Protein 3BZ6 (pdb70)

Solvent-accessible surface area: 9623 Å² total

CATH classification: 1.10.10.10 (+1 more: 1.10.10.10)

Nearest PDB structures (foldseek):
  3bz6-assembly1_A  TM=1.006E+00  e=5.481E-28  Pseudomonas syringae pv. tomato str. DC3000
  5u8j-assembly4_D  TM=8.402E-01  e=7.076E-12  Enterobacter cloacae
  3l7w-assembly1_A-2  TM=6.547E-01  e=3.894E-01  Streptococcus mutans UA159
  3x1o-assembly1_A  TM=4.398E-01  e=1.088E-01  Homo sapiens
  4txa-assembly1_A  TM=3.883E-01  e=2.951E-01  Mus musculus

B-factor: mean 58.11, std 10.36, range [38.63, 95.1]

Organism: Pseudomonas syringae pv. tomato (strain ATCC BAA-871 / DC3000) (NCBI:txid223283)

Foldseek 3Di:
DDDAQAQALLLLLQLLLLLVCCLLPVVCPLDFLVSSQCSSQDVPLAVPHHDDSVSNVVSQVVCVVVVQKDWDDDVGIGIHGDCCVNLVADSLLSLLSSSCSRHNWDFLVVSQVVSVSPHDVDSVVNVVRVVVCVVSVAKDWDDDDPVDPTIIMGRRHRVCVVPD

InterPro domains:
  IPR007432 Protein of unknown function DUF480 [MF_01584] (19-219)
  IPR007432 Protein of unknown function DUF480 [PF04337] (19-163)
  IPR007432 Protein of unknown function DUF480 [PTHR38768] (18-220)
  IPR036388 Winged helix-like DNA-binding domain superfamily [G3DSA:1.10.10.10] (1-102)
  IPR036388 Winged helix-like DNA-binding domain superfamily [G3DSA:1.10.10.10] (103-180)
  IPR036390 Winged helix DNA-binding domain superfamily [SSF46785] (16-96)
  IPR036390 Winged helix DNA-binding domain superfamily [SSF46785] (99-179)

Sequence (164 aa):
NAEALQLNSTEVRILGCLIEKQATNPETYPLTLNALVIACNQKTSRDPVNLTQGQVGQSLRALEGRGLTRLVGSRADRWEHKVDKGLELVPAQVILTGLLLLRGPQTVSELLTRSNRHDFEDSEQVVHQLERLIARGLATLVPRQSGQREDRYHLIGDPEDLQD

Radius of gyration: 15.53 Å; Cα contacts (8 Å, |Δi|>4): 238; chains: 1; bounding box: 37×34×47 Å

Secondary structure (DSSP, 8-state):
------B-HHHHHHHHHHHHHHHH-GGG-SEEHHHHHHHHT-SSS-S-----HHHHHHHHHHHHHTTSEEE---S--EEEE-HHHHHT--HHHHHHHHHHHHH-S--HHHHHHHH-----SSHHHHHHHHHHHHHHTS--PBPP-TT--S-B---SB-GGGG--

Structure (mmCIF, N/CA/C/O backbone):
data_3BZ6
#
_entry.id   3BZ6
#
_cell.length_a   72.025
_cell.length_b   72.025
_cell.length_c   73.119
_cell.angle_alpha   90.00
_cell.angle_beta   90.00
_cell.angle_gamma   120.00
#
_symmetry.space_group_name_H-M   'P 65'
#
loop_
_entity.id
_entity.type
_entity.pdbx_description
1 polymer 'UPF0502 protein PSPTO_2686'
2 water water
#
loop_
_atom_site.group_PDB
_atom_site.id
_atom_site.type_symbol
_atom_site.label_atom_id
_atom_site.label_alt_id
_atom_site.label_comp_id
_atom_site.label_asym_id
_atom_site.label_entity_id
_atom_site.label_seq_id
_atom_site.pdbx_PDB_ins_code
_atom_site.Cartn_x
_atom_site.Cartn_y
_atom_site.Cartn_z
_atom_site.occupancy
_atom_site.B_iso_or_equiv
_atom_site.auth_seq_id
_atom_site.auth_comp_id
_atom_site.auth_asym_id
_atom_site.auth_atom_id
_atom_site.pdbx_PDB_model_num
ATOM 1 N N . ASN A 1 16 ? 3.198 50.142 13.664 1.00 94.12 13 ASN A N 1
ATOM 2 C CA . ASN A 1 16 ? 2.658 50.795 12.439 1.00 93.94 13 ASN A CA 1
ATOM 3 C C . ASN A 1 16 ? 1.318 50.185 12.002 1.00 94.42 13 ASN A C 1
ATOM 4 O O . ASN A 1 16 ? 0.400 50.909 11.594 1.00 95.10 13 ASN A O 1
ATOM 9 N N . ALA A 1 17 ? 1.204 48.861 12.106 1.00 93.88 14 ALA A N 1
ATOM 10 C CA . ALA A 1 17 ? 0.049 48.144 11.581 1.00 93.38 14 ALA A CA 1
ATOM 11 C C . ALA A 1 17 ? -0.828 47.585 12.712 1.00 92.77 14 ALA A C 1
ATOM 12 O O . ALA A 1 17 ? -0.386 46.715 13.466 1.00 93.22 14 ALA A O 1
ATOM 14 N N . GLU A 1 18 ? -2.062 48.076 12.833 1.00 91.21 15 GLU A N 1
ATOM 15 C CA . GLU A 1 18 ? -2.941 47.663 13.942 1.00 90.01 15 GLU A CA 1
ATOM 16 C C . GLU A 1 18 ? -3.749 46.366 13.689 1.00 88.02 15 GLU A C 1
ATOM 17 O O . GLU A 1 18 ? -3.633 45.737 12.628 1.00 88.47 15 GLU A O 1
ATOM 23 N N . ALA A 1 19 ? -4.551 45.956 14.669 1.00 84.11 16 ALA A N 1
ATOM 24 C CA . ALA A 1 19 ? -5.334 44.746 14.518 1.00 80.84 16 ALA A CA 1
ATOM 25 C C . ALA A 1 19 ? -6.665 44.986 13.777 1.00 78.02 16 ALA A C 1
ATOM 26 O O . ALA A 1 19 ? -7.290 46.052 13.880 1.00 76.77 16 ALA A O 1
ATOM 28 N N . LEU A 1 20 ? -7.073 43.964 13.032 1.00 74.71 17 LEU A N 1
ATOM 29 C CA . LEU A 1 20 ? -8.247 44.021 12.183 1.00 71.33 17 LEU A CA 1
ATOM 30 C C . LEU A 1 20 ? -9.539 43.833 12.957 1.00 68.68 17 LEU A C 1
ATOM 31 O O . LEU A 1 20 ? -10.531 44.498 12.683 1.00 67.97 17 LEU A O 1
ATOM 36 N N . GLN A 1 21 ? -9.540 42.910 13.903 1.00 65.90 18 GLN A N 1
ATOM 37 C CA . GLN A 1 21 ? -10.738 42.644 14.659 1.00 63.62 18 GLN A CA 1
ATOM 38 C C . GLN A 1 21 ? -11.908 42.606 13.703 1.00 62.09 18 GLN A C 1
ATOM 39 O O . GLN A 1 21 ? -12.783 43.472 13.751 1.00 62.19 18 GLN A O 1
ATOM 45 N N . LEU A 1 22 ? -11.882 41.639 12.793 1.00 59.23 19 LEU A N 1
ATOM 46 C CA . LEU A 1 22 ? -13.036 41.313 11.941 1.00 57.04 19 LEU A CA 1
ATOM 47 C C . LEU A 1 22 ? -14.105 40.524 12.704 1.00 55.68 19 LEU A C 1
ATOM 48 O O . LEU A 1 22 ? -13.758 39.670 13.531 1.00 54.41 19 LEU A O 1
ATOM 53 N N . ASN A 1 23 ? -15.393 40.763 12.407 1.00 55.09 20 ASN A N 1
ATOM 54 C CA . ASN A 1 23 ? -16.470 40.043 13.079 1.00 53.31 20 ASN A CA 1
ATOM 55 C C . ASN A 1 23 ? -16.614 38.598 12.609 1.00 53.67 20 ASN A C 1
ATOM 56 O O . ASN A 1 23 ? -15.882 38.146 11.745 1.00 54.70 20 ASN A O 1
ATOM 61 N N . SER A 1 24 ? -17.550 37.846 13.163 1.00 53.88 21 SER A N 1
ATOM 62 C CA . SER A 1 24 ? -17.568 36.447 12.820 1.00 52.91 21 SER A CA 1
ATOM 63 C C . SER A 1 24 ? -17.940 36.250 11.343 1.00 53.56 21 SER A C 1
ATOM 64 O O . SER A 1 24 ? -17.455 35.312 10.680 1.00 57.44 21 SER A O 1
ATOM 67 N N . THR A 1 25 ? -18.724 37.168 10.791 1.00 50.30 22 THR A N 1
ATOM 68 C CA . THR A 1 25 ? -19.160 37.059 9.393 1.00 47.68 22 THR A CA 1
ATOM 69 C C . THR A 1 25 ? -18.092 37.393 8.381 1.00 48.12 22 THR A C 1
ATOM 70 O O . THR A 1 25 ? -17.916 36.699 7.402 1.00 48.92 22 THR A O 1
ATOM 74 N N . GLU A 1 26 ? -17.409 38.506 8.608 1.00 48.96 23 GLU A N 1
ATOM 75 C CA . GLU A 1 26 ? -16.273 38.893 7.824 1.00 49.58 23 GLU A CA 1
ATOM 76 C C . GLU A 1 26 ? -15.232 37.809 7.881 1.00 51.78 23 GLU A C 1
ATOM 77 O O . GLU A 1 26 ? -14.623 37.473 6.866 1.00 55.80 23 GLU A O 1
ATOM 83 N N . VAL A 1 27 ? -14.999 37.245 9.061 1.00 52.34 24 VAL A N 1
ATOM 84 C CA . VAL A 1 27 ? -14.021 36.141 9.162 1.00 50.37 24 VAL A CA 1
ATOM 85 C C . VAL A 1 27 ? -14.405 34.950 8.256 1.00 51.61 24 VAL A C 1
ATOM 86 O O . VAL A 1 27 ? -13.563 34.432 7.529 1.00 51.25 24 VAL A O 1
ATOM 90 N N . ARG A 1 28 ? -15.698 34.574 8.270 1.00 53.20 25 ARG A N 1
ATOM 91 C CA . ARG A 1 28 ? -16.241 33.404 7.531 1.00 53.07 25 ARG A CA 1
ATOM 92 C C . ARG A 1 28 ? -16.087 33.617 6.035 1.00 53.46 25 ARG A C 1
ATOM 93 O O . ARG A 1 28 ? -15.591 32.727 5.314 1.00 54.82 25 ARG A O 1
ATOM 101 N N . ILE A 1 29 ? -16.524 34.807 5.587 1.00 48.66 26 ILE A N 1
ATOM 102 C CA . ILE A 1 29 ? -16.436 35.234 4.208 1.00 47.02 26 ILE A CA 1
ATOM 103 C C . ILE A 1 29 ? -14.978 35.046 3.653 1.00 49.04 26 ILE A C 1
ATOM 104 O O . ILE A 1 29 ? -14.740 34.187 2.770 1.00 49.00 26 ILE A O 1
ATOM 109 N N . LEU A 1 30 ? -14.004 35.799 4.180 1.00 48.23 27 LEU A N 1
ATOM 110 C CA . LEU A 1 30 ? -12.618 35.654 3.733 1.00 49.27 27 LEU A CA 1
ATOM 111 C C . LEU A 1 30 ? -12.127 34.191 3.685 1.00 51.09 27 LEU A C 1
ATOM 112 O O . LEU A 1 30 ? -11.524 33.764 2.706 1.00 53.05 27 LEU A O 1
ATOM 117 N N . GLY A 1 31 ? -12.363 33.438 4.746 1.00 51.38 28 GLY A N 1
ATOM 118 C CA . GLY A 1 31 ? -12.105 32.009 4.719 1.00 53.80 28 GLY A CA 1
ATOM 119 C C . GLY A 1 31 ? -12.590 31.300 3.454 1.00 54.95 28 GLY A C 1
ATOM 120 O O . GLY A 1 31 ? -11.809 30.594 2.772 1.00 56.39 28 GLY A O 1
ATOM 121 N N . CYS A 1 32 ? -13.872 31.500 3.157 1.00 54.32 29 CYS A N 1
ATOM 122 C CA . CYS A 1 32 ? -14.542 30.880 2.030 1.00 53.96 29 CYS A CA 1
ATOM 123 C C . CYS A 1 32 ? -13.971 31.354 0.667 1.00 53.44 29 CYS A C 1
ATOM 124 O O . CYS A 1 32 ? -13.803 30.554 -0.269 1.00 53.08 29 CYS A O 1
ATOM 127 N N . LEU A 1 33 ? -13.667 32.646 0.565 1.00 51.00 30 LEU A N 1
ATOM 128 C CA . LEU A 1 33 ? -13.071 33.162 -0.649 1.00 50.75 30 LEU A CA 1
ATOM 129 C C . LEU A 1 33 ? -11.724 32.456 -0.873 1.00 51.27 30 LEU A C 1
ATOM 130 O O . LEU A 1 33 ? -11.429 32.027 -1.972 1.00 52.15 30 LEU A O 1
ATOM 135 N N . ILE A 1 34 ? -10.915 32.328 0.170 1.00 52.84 31 ILE A N 1
ATOM 136 C CA . ILE A 1 34 ? -9.638 31.651 0.052 1.00 54.18 31 ILE A CA 1
ATOM 137 C C . ILE A 1 34 ? -9.876 30.179 -0.284 1.00 54.22 31 ILE A C 1
ATOM 138 O O . ILE A 1 34 ? -9.280 29.621 -1.202 1.00 54.24 31 ILE A O 1
ATOM 143 N N . GLU A 1 35 ? -10.789 29.551 0.432 1.00 54.53 32 GLU A N 1
ATOM 144 C CA . GLU A 1 35 ? -11.005 28.121 0.213 1.00 55.11 32 GLU A CA 1
ATOM 145 C C . GLU A 1 35 ? -11.406 27.822 -1.239 1.00 54.70 32 GLU A C 1
ATOM 146 O O . GLU A 1 35 ? -10.794 26.987 -1.895 1.00 55.76 32 GLU A O 1
ATOM 152 N N . LYS A 1 36 ? -12.441 28.503 -1.727 1.00 54.91 33 LYS A N 1
ATOM 153 C CA . LYS A 1 36 ? -13.025 28.186 -3.029 1.00 53.04 33 LYS A CA 1
ATOM 154 C C . LYS A 1 36 ? -12.125 28.619 -4.176 1.00 53.91 33 LYS A C 1
ATOM 155 O O . LYS A 1 36 ? -12.101 27.948 -5.196 1.00 52.57 33 LYS A O 1
ATOM 161 N N . GLN A 1 37 ? -11.387 29.730 -4.009 1.00 54.66 34 GLN A N 1
ATOM 162 C CA . GLN A 1 37 ? -10.304 30.059 -4.948 1.00 56.22 34 GLN A CA 1
ATOM 163 C C . GLN A 1 37 ? -9.311 28.915 -5.121 1.00 57.09 34 GLN A C 1
ATOM 164 O O . GLN A 1 37 ? -8.840 28.666 -6.223 1.00 58.53 34 GLN A O 1
ATOM 170 N N . ALA A 1 38 ? -8.980 28.223 -4.049 1.00 58.23 35 ALA A N 1
ATOM 171 C CA . ALA A 1 38 ? -8.039 27.102 -4.163 1.00 58.77 35 ALA A CA 1
ATOM 172 C C . ALA A 1 38 ? -8.686 25.784 -4.608 1.00 59.05 35 ALA A C 1
ATOM 173 O O . ALA A 1 38 ? -8.045 24.977 -5.271 1.00 56.95 35 ALA A O 1
ATOM 175 N N . THR A 1 39 ? -9.943 25.569 -4.232 1.00 59.89 36 THR A N 1
ATOM 176 C CA . THR A 1 39 ? -10.529 24.239 -4.332 1.00 60.95 36 THR A CA 1
ATOM 177 C C . THR A 1 39 ? -11.449 24.085 -5.519 1.00 61.48 36 THR A C 1
ATOM 178 O O . THR A 1 39 ? -11.669 22.956 -5.999 1.00 59.21 36 THR A O 1
ATOM 182 N N . ASN A 1 40 ? -12.068 25.197 -5.927 1.00 62.48 37 ASN A N 1
ATOM 183 C CA . ASN A 1 40 ? -12.656 25.268 -7.268 1.00 63.80 37 ASN A CA 1
ATOM 184 C C . ASN A 1 40 ? -12.580 26.623 -7.956 1.00 63.11 37 ASN A C 1
ATOM 185 O O . ASN A 1 40 ? -13.559 27.384 -7.972 1.00 62.36 37 ASN A O 1
ATOM 190 N N . PRO A 1 41 ? -11.396 26.912 -8.544 1.00 62.64 38 PRO A N 1
ATOM 191 C CA . PRO A 1 41 ? -11.077 28.154 -9.244 1.00 62.45 38 PRO A CA 1
ATOM 192 C C . PRO A 1 41 ? -12.133 28.546 -10.279 1.00 63.62 38 PRO A C 1
ATOM 193 O O . PRO A 1 41 ? -12.290 29.734 -10.570 1.00 63.61 38 PRO A O 1
ATOM 197 N N . GLU A 1 42 ? -12.841 27.542 -10.805 1.00 64.32 39 GLU A N 1
ATOM 198 C CA . GLU A 1 42 ? -13.768 27.682 -11.922 1.00 65.01 39 GLU A CA 1
ATOM 199 C C . GLU A 1 42 ? -15.008 28.398 -11.447 1.00 64.28 39 GLU A C 1
ATOM 200 O O . GLU A 1 42 ? -15.825 28.862 -12.251 1.00 64.50 39 GLU A O 1
ATOM 206 N N . THR A 1 43 ? -15.138 28.480 -10.124 1.00 62.89 40 THR A N 1
ATOM 207 C CA . THR A 1 43 ? -16.326 29.049 -9.459 1.00 62.04 40 THR A CA 1
ATOM 208 C C . THR A 1 43 ? -15.962 30.436 -8.880 1.00 58.57 40 THR A C 1
ATOM 209 O O . THR A 1 43 ? -16.819 31.162 -8.413 1.00 55.91 40 THR A O 1
ATOM 213 N N . TYR A 1 44 ? -14.678 30.781 -8.983 1.00 56.45 41 TYR A N 1
ATOM 214 C CA . TYR A 1 44 ? -14.095 31.945 -8.333 1.00 54.77 41 TYR A CA 1
ATOM 215 C C . TYR A 1 44 ? -13.725 33.032 -9.368 1.00 54.26 41 TYR A C 1
ATOM 216 O O . TYR A 1 44 ? -13.141 32.712 -10.406 1.00 54.19 41 TYR A O 1
ATOM 225 N N . PRO A 1 45 ? -13.994 34.332 -9.070 1.00 53.66 42 PRO A N 1
ATOM 226 C CA . PRO A 1 45 ? -14.533 34.933 -7.851 1.00 52.74 42 PRO A CA 1
ATOM 227 C C . PRO A 1 45 ? -15.958 34.468 -7.584 1.00 52.18 4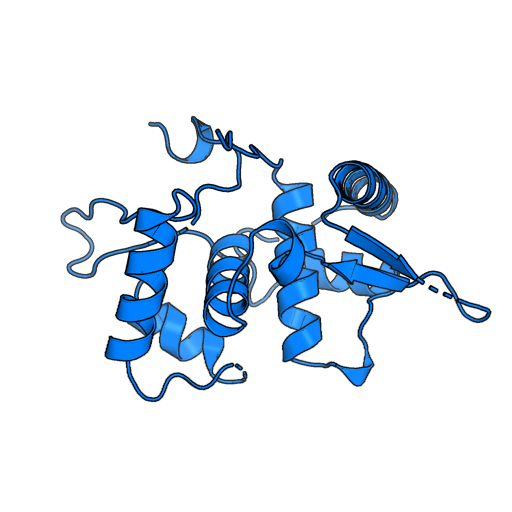2 PRO A C 1
ATOM 228 O O . PRO A 1 45 ? -16.660 34.112 -8.510 1.00 51.31 42 PRO A O 1
ATOM 232 N N . LEU A 1 46 ? -16.364 34.452 -6.323 1.00 52.04 43 LEU A N 1
ATOM 233 C CA . LEU A 1 46 ? -17.648 33.872 -5.981 1.00 51.98 43 LEU A CA 1
ATOM 234 C C . LEU A 1 46 ? -18.752 34.900 -6.213 1.00 52.38 43 LEU A C 1
ATOM 235 O O . LEU A 1 46 ? -18.539 36.090 -6.002 1.00 53.18 43 LEU A O 1
ATOM 240 N N . THR A 1 47 ? -19.911 34.441 -6.675 1.00 51.75 44 THR A N 1
ATOM 241 C CA . THR A 1 47 ? -21.133 35.250 -6.692 1.00 51.29 44 THR A CA 1
ATOM 242 C C . THR A 1 47 ? -21.593 35.298 -5.254 1.00 51.83 44 THR A C 1
ATOM 243 O O . THR A 1 47 ? -21.126 34.496 -4.423 1.00 53.25 44 THR A O 1
ATOM 247 N N . LEU A 1 48 ? -22.505 36.220 -4.961 1.00 50.15 45 LEU A N 1
ATOM 248 C CA . LEU A 1 48 ? -23.080 36.365 -3.629 1.00 50.49 45 LEU A CA 1
ATOM 249 C C . LEU A 1 48 ? -23.684 35.025 -3.139 1.00 49.77 45 LEU A C 1
ATOM 250 O O . LEU A 1 48 ? -23.313 34.552 -2.070 1.00 51.90 45 LEU A O 1
ATOM 255 N N . ASN A 1 49 ? -24.591 34.434 -3.913 1.00 46.45 46 ASN A N 1
ATOM 256 C CA . ASN A 1 49 ? -25.207 33.165 -3.548 1.00 46.32 46 ASN A CA 1
ATOM 257 C C . ASN A 1 49 ? -24.243 31.983 -3.354 1.00 47.49 46 ASN A C 1
ATOM 258 O O . ASN A 1 49 ? -24.367 31.238 -2.388 1.00 47.59 46 ASN A O 1
ATOM 263 N N . ALA A 1 50 ? -23.272 31.837 -4.249 1.00 48.14 47 ALA A N 1
ATOM 264 C CA . ALA A 1 50 ? -22.248 30.818 -4.081 1.00 48.18 47 ALA A CA 1
ATOM 265 C C . ALA A 1 50 ? -21.566 31.054 -2.754 1.00 48.80 47 ALA A C 1
ATOM 266 O O . ALA A 1 50 ? -21.276 30.082 -2.041 1.00 50.32 47 ALA A O 1
ATOM 268 N N . LEU A 1 51 ? -21.317 32.336 -2.419 1.00 49.38 48 LEU A N 1
ATOM 269 C CA . LEU A 1 51 ? -20.615 32.706 -1.186 1.00 48.35 48 LEU A CA 1
ATOM 270 C C . LEU A 1 51 ? -21.438 32.385 0.066 1.00 49.07 48 LEU A C 1
ATOM 271 O O . LEU A 1 51 ? -20.895 31.880 1.055 1.00 51.47 48 LEU A O 1
ATOM 276 N N . VAL A 1 52 ? -22.735 32.683 0.069 1.00 47.50 49 VAL A N 1
ATOM 277 C CA . VAL A 1 52 ? -23.508 32.278 1.234 1.00 46.76 49 VAL A CA 1
ATOM 278 C C . VAL A 1 52 ? -23.607 30.752 1.387 1.00 47.09 49 VAL A C 1
ATOM 279 O O . VAL A 1 52 ? -23.601 30.234 2.500 1.00 46.46 49 VAL A O 1
ATOM 283 N N . ILE A 1 53 ? -23.728 30.022 0.286 1.00 48.00 50 ILE A N 1
ATOM 284 C CA . ILE A 1 53 ? -23.674 28.562 0.372 1.00 46.91 50 ILE A CA 1
ATOM 285 C C . ILE A 1 53 ? -22.324 28.178 1.024 1.00 49.61 50 ILE A C 1
ATOM 286 O O . ILE A 1 53 ? -22.294 27.378 1.963 1.00 49.39 50 ILE A O 1
ATOM 291 N N . ALA A 1 54 ? -21.218 28.793 0.591 1.00 51.58 51 ALA A N 1
ATOM 292 C CA . ALA A 1 54 ? -19.916 28.357 1.115 1.00 52.33 51 ALA A CA 1
ATOM 293 C C . ALA A 1 54 ? -19.841 28.692 2.616 1.00 53.45 51 ALA A C 1
ATOM 294 O O . ALA A 1 54 ? -19.137 28.010 3.378 1.00 53.25 51 ALA A O 1
ATOM 296 N N . CYS A 1 55 ? -20.598 29.706 3.046 1.00 52.56 52 CYS A N 1
ATOM 297 C CA . CYS A 1 55 ? -20.494 30.221 4.437 1.00 53.13 52 CYS A CA 1
ATOM 298 C C . CYS A 1 55 ? -21.261 29.325 5.413 1.00 52.73 52 CYS A C 1
ATOM 299 O O . CYS A 1 55 ? -20.860 29.185 6.572 1.00 53.63 52 CYS A O 1
ATOM 302 N N . ASN A 1 56 ? -22.372 28.751 4.930 1.00 50.83 53 ASN A N 1
ATOM 303 C CA . ASN A 1 56 ? -23.325 27.964 5.715 1.00 48.42 53 ASN A CA 1
ATOM 304 C C . ASN A 1 56 ? -23.136 26.456 5.620 1.00 47.73 53 ASN A C 1
ATOM 305 O O . ASN A 1 56 ? -24.012 25.668 6.023 1.00 48.21 53 ASN A O 1
ATOM 310 N N . GLN A 1 57 ? -22.009 26.054 5.063 1.00 46.83 54 GLN A N 1
ATOM 311 C CA . GLN A 1 57 ? -21.721 24.643 4.849 1.00 46.45 54 GLN A CA 1
ATOM 312 C C . GLN A 1 57 ? -21.708 23.851 6.144 1.00 46.25 54 GLN A C 1
ATOM 313 O O . GLN A 1 57 ? -21.258 24.364 7.188 1.00 45.21 54 GLN A O 1
ATOM 319 N N . LYS A 1 58 ? -22.219 22.613 6.079 1.00 44.01 55 LYS A N 1
ATOM 320 C CA . LYS A 1 58 ? -22.082 21.691 7.187 1.00 44.41 55 LYS A CA 1
ATOM 321 C C . LYS A 1 58 ? -20.632 21.193 7.416 1.00 46.62 55 LYS A C 1
ATOM 322 O O . LYS A 1 58 ? -20.247 20.923 8.574 1.00 46.23 55 LYS A O 1
ATOM 328 N N . THR A 1 59 ? -19.841 21.030 6.342 1.00 47.70 56 THR A N 1
ATOM 329 C CA . THR A 1 59 ? -18.527 20.350 6.470 1.00 48.99 56 THR A CA 1
ATOM 330 C C . THR A 1 59 ? -17.428 21.349 6.278 1.00 48.64 56 THR A C 1
ATOM 331 O O . THR A 1 59 ? -17.670 22.376 5.675 1.00 52.50 56 THR A O 1
ATOM 335 N N . SER A 1 60 ? -16.244 21.103 6.827 1.00 50.29 57 SER A N 1
ATOM 336 C CA . SER A 1 60 ? -15.109 22.084 6.757 1.00 50.14 57 SER A CA 1
ATOM 337 C C . SER A 1 60 ? -15.327 23.454 7.426 1.00 50.95 57 SER A C 1
ATOM 338 O O . SER A 1 60 ? -14.552 24.417 7.199 1.00 50.92 57 SER A O 1
ATOM 341 N N . ARG A 1 61 ? -16.336 23.518 8.301 1.00 51.77 58 ARG A N 1
ATOM 342 C CA . ARG A 1 61 ? -16.785 24.743 8.979 1.00 51.70 58 ARG A CA 1
ATOM 343 C C . ARG A 1 61 ? -16.833 24.553 10.510 1.00 52.15 58 ARG A C 1
ATOM 344 O O . ARG A 1 61 ? -17.450 23.627 10.983 1.00 51.65 58 ARG A O 1
ATOM 352 N N . ASP A 1 62 ? -16.199 25.449 11.272 1.00 53.41 59 ASP A N 1
ATOM 353 C CA . ASP A 1 62 ? -16.399 25.500 12.726 1.00 53.34 59 ASP A CA 1
ATOM 354 C C . ASP A 1 62 ? -16.453 26.939 13.240 1.00 53.26 59 ASP A C 1
ATOM 355 O O . ASP A 1 62 ? -15.427 27.610 13.323 1.00 52.22 59 ASP A O 1
ATOM 360 N N . PRO A 1 63 ? -17.648 27.401 13.613 1.00 52.63 60 PRO A N 1
ATOM 361 C CA . PRO A 1 63 ? -18.853 26.580 13.678 1.00 52.59 60 PRO A CA 1
ATOM 362 C C . PRO A 1 63 ? -19.693 26.662 12.406 1.00 52.45 60 PRO A C 1
ATOM 363 O O . PRO A 1 63 ? -19.439 27.533 11.520 1.00 51.93 60 PRO A O 1
ATOM 367 N N . VAL A 1 64 ? -20.683 25.772 12.330 1.00 50.88 61 VAL A N 1
ATOM 368 C CA . VAL A 1 64 ? -21.720 25.840 11.321 1.00 51.22 61 VAL A CA 1
ATOM 369 C C . VAL A 1 64 ? -22.477 27.159 11.438 1.00 52.74 61 VAL A C 1
ATOM 370 O O . VAL A 1 64 ? -22.916 27.518 12.512 1.00 51.87 61 VAL A O 1
ATOM 382 N N . ASN A 1 66 ? -25.488 30.120 9.652 1.00 57.93 63 ASN A N 1
ATOM 383 C CA . ASN A 1 66 ? -26.701 30.310 8.875 1.00 57.39 63 ASN A CA 1
ATOM 384 C C . ASN A 1 66 ? -26.906 31.789 8.635 1.00 56.77 63 ASN A C 1
ATOM 385 O O . ASN A 1 66 ? -27.888 32.394 9.098 1.00 55.63 63 ASN A O 1
ATOM 390 N N . LEU A 1 67 ? -25.935 32.358 7.926 1.00 55.42 64 LEU A N 1
ATOM 391 C CA . LEU A 1 67 ? -25.962 33.738 7.488 1.00 54.47 64 LEU A CA 1
ATOM 392 C C . LEU A 1 67 ? -26.882 33.842 6.280 1.00 54.72 64 LEU A C 1
ATOM 393 O O . LEU A 1 67 ? -26.963 32.936 5.448 1.00 53.77 64 LEU A O 1
ATOM 398 N N . THR A 1 68 ? -27.594 34.956 6.205 1.00 56.23 65 THR A N 1
ATOM 399 C CA . THR A 1 68 ? -28.538 35.218 5.126 1.00 55.75 65 THR A CA 1
ATOM 400 C C . THR A 1 68 ? -27.765 35.995 4.048 1.00 57.47 65 THR A C 1
ATOM 401 O O . THR A 1 68 ? -26.554 36.234 4.170 1.00 54.71 65 THR A O 1
ATOM 405 N N . GLN A 1 69 ? -28.483 36.411 3.008 1.00 59.83 66 GLN A N 1
ATOM 406 C CA . GLN A 1 69 ? -27.887 37.109 1.873 1.00 61.13 66 GLN A CA 1
ATOM 407 C C . GLN A 1 69 ? -27.448 38.537 2.251 1.00 60.65 66 GLN A C 1
ATOM 408 O O . GLN A 1 69 ? -26.344 38.959 1.914 1.00 60.09 66 GLN A O 1
ATOM 414 N N . GLY A 1 70 ? -28.305 39.251 2.974 1.00 59.53 67 GLY A N 1
ATOM 415 C CA . GLY A 1 70 ? -28.038 40.630 3.389 1.00 60.02 67 GLY A CA 1
ATOM 416 C C . GLY A 1 70 ? -26.887 40.765 4.362 1.00 60.59 67 GLY A C 1
ATOM 417 O O . GLY A 1 70 ? -26.109 41.723 4.294 1.00 61.89 67 GLY A O 1
ATOM 418 N N . GLN A 1 71 ? -26.771 39.809 5.276 1.00 60.30 68 GLN A N 1
ATOM 419 C CA . GLN A 1 71 ? -25.618 39.777 6.173 1.00 59.73 68 GLN A CA 1
ATOM 420 C C . GLN A 1 71 ? -24.352 39.590 5.360 1.00 60.15 68 GLN A C 1
ATOM 421 O O . GLN A 1 71 ? -23.401 40.360 5.529 1.00 61.90 68 GLN A O 1
ATOM 427 N N . VAL A 1 72 ? -24.336 38.595 4.471 1.00 59.38 69 VAL A N 1
ATOM 428 C CA . VAL A 1 72 ? -23.172 38.397 3.599 1.00 59.68 69 VAL A CA 1
ATOM 429 C C . VAL A 1 72 ? -22.870 39.635 2.723 1.00 59.84 69 VAL A C 1
ATOM 430 O O . VAL A 1 72 ? -21.721 40.105 2.658 1.00 59.81 69 VAL A O 1
ATOM 434 N N . GLY A 1 73 ? -23.909 40.173 2.089 1.00 60.53 70 GLY A N 1
ATOM 435 C CA . GLY A 1 73 ? -23.795 41.385 1.290 1.00 60.95 70 GLY A CA 1
ATOM 436 C C . GLY A 1 73 ? -23.160 42.581 1.995 1.00 61.46 70 GLY A C 1
ATOM 437 O O . GLY A 1 73 ? -22.321 43.268 1.405 1.00 61.10 70 GLY A O 1
ATOM 438 N N . GLN A 1 74 ? -23.555 42.846 3.244 1.00 62.22 71 GLN A N 1
ATOM 439 C CA . GLN A 1 74 ? -23.040 44.028 3.957 1.00 63.61 71 GLN A CA 1
ATOM 440 C C . GLN A 1 74 ? -21.613 43.816 4.484 1.00 62.93 71 GLN A C 1
ATOM 441 O O . GLN A 1 74 ? -20.778 44.723 4.432 1.00 62.68 71 GLN A O 1
ATOM 447 N N . SER A 1 75 ? -21.341 42.609 4.978 1.00 61.05 72 SER A N 1
ATOM 448 C CA . SER A 1 75 ? -19.985 42.259 5.372 1.00 60.06 72 SER A CA 1
ATOM 449 C C . SER A 1 75 ? -19.040 42.272 4.171 1.00 59.48 72 SER A C 1
ATOM 450 O O . SER A 1 75 ? -17.874 42.602 4.298 1.00 59.47 72 SER A O 1
ATOM 453 N N . LEU A 1 76 ? -19.558 41.914 3.000 1.00 59.90 73 LEU A N 1
ATOM 454 C CA . LEU A 1 76 ? -18.797 42.030 1.762 1.00 58.27 73 LEU A CA 1
ATOM 455 C C . LEU A 1 76 ? -18.475 43.469 1.397 1.00 58.14 73 LEU A C 1
ATOM 456 O O . LEU A 1 76 ? -17.367 43.730 0.939 1.00 56.76 73 LEU A O 1
ATOM 461 N N . ARG A 1 77 ? -19.460 44.374 1.551 1.00 58.58 74 ARG A N 1
ATOM 462 C CA . ARG A 1 77 ? -19.259 45.809 1.315 1.00 59.31 74 ARG A CA 1
ATOM 463 C C . ARG A 1 77 ? -18.362 46.401 2.405 1.00 58.52 74 ARG A C 1
ATOM 464 O O . ARG A 1 77 ? -17.544 47.290 2.139 1.00 56.90 74 ARG A O 1
ATOM 472 N N . ALA A 1 78 ? -18.520 45.894 3.634 1.00 58.29 75 ALA A N 1
ATOM 473 C CA . ALA A 1 78 ? -17.748 46.384 4.775 1.00 57.76 75 ALA A CA 1
ATOM 474 C C . ALA A 1 78 ? -16.300 46.025 4.528 1.00 57.68 75 ALA A C 1
ATOM 475 O O . ALA A 1 78 ? -15.437 46.887 4.618 1.00 56.15 75 ALA A O 1
ATOM 477 N N . LEU A 1 79 ? -16.056 44.763 4.158 1.00 56.55 76 LEU A N 1
ATOM 478 C CA . LEU A 1 79 ? -14.698 44.295 3.813 1.00 58.13 76 LEU A CA 1
ATOM 479 C C . LEU A 1 79 ? -14.108 45.076 2.637 1.00 58.93 76 LEU A C 1
ATOM 480 O O . LEU A 1 79 ? -12.902 45.402 2.642 1.00 58.61 76 LEU A O 1
ATOM 485 N N . GLU A 1 80 ? -14.956 45.378 1.644 1.00 58.73 77 GLU A N 1
ATOM 486 C CA . GLU A 1 80 ? -14.464 45.983 0.437 1.00 60.33 77 GLU A CA 1
ATOM 487 C C . GLU A 1 80 ? -13.877 47.318 0.825 1.00 61.16 77 GLU A C 1
ATOM 488 O O . GLU A 1 80 ? -12.795 47.689 0.352 1.00 61.23 77 GLU A O 1
ATOM 494 N N . GLY A 1 81 ? -14.594 48.014 1.707 1.00 61.56 78 GLY A N 1
ATOM 495 C CA . GLY A 1 81 ? -14.167 49.302 2.254 1.00 61.78 78 GLY A CA 1
ATOM 496 C C . GLY A 1 81 ? -12.820 49.274 2.957 1.00 61.73 78 GLY A C 1
ATOM 497 O O . GLY A 1 81 ? -12.089 50.283 2.927 1.00 61.05 78 GLY A O 1
ATOM 498 N N . ARG A 1 82 ? -12.509 48.129 3.579 1.00 60.69 79 ARG A N 1
ATOM 499 C CA . ARG A 1 82 ? -11.223 47.861 4.229 1.00 61.42 79 ARG A CA 1
ATOM 500 C C . ARG A 1 82 ? -10.105 47.425 3.260 1.00 59.22 79 ARG A C 1
ATOM 501 O O . ARG A 1 82 ? -8.990 47.100 3.682 1.00 56.63 79 ARG A O 1
ATOM 509 N N . GLY A 1 83 ? -10.407 47.399 1.968 1.00 59.06 80 GLY A N 1
ATOM 510 C CA . GLY A 1 83 ? -9.492 46.855 0.962 1.00 58.66 80 GLY A CA 1
ATOM 511 C C . GLY A 1 83 ? -9.282 45.338 0.971 1.00 58.63 80 GLY A C 1
ATOM 512 O O . GLY A 1 83 ? -8.282 44.867 0.432 1.00 60.04 80 GLY A O 1
ATOM 513 N N . LEU A 1 84 ? -10.185 44.562 1.569 1.00 56.47 81 LEU A N 1
ATOM 514 C CA . LEU A 1 84 ? -9.938 43.102 1.670 1.00 56.37 81 LEU A CA 1
ATOM 515 C C . LEU A 1 84 ? -10.829 42.248 0.786 1.00 56.32 81 LEU A C 1
ATOM 516 O O . LEU A 1 84 ? -10.653 41.013 0.708 1.00 56.37 81 LEU A O 1
ATOM 521 N N . THR A 1 85 ? -11.824 42.890 0.181 1.00 55.64 82 THR A N 1
ATOM 522 C CA . THR A 1 85 ? -12.589 42.269 -0.890 1.00 55.18 82 THR A CA 1
ATOM 523 C C . THR A 1 85 ? -12.608 43.231 -2.053 1.00 57.12 82 THR A C 1
ATOM 524 O O . THR A 1 85 ? -12.374 44.458 -1.894 1.00 57.86 82 THR A O 1
ATOM 528 N N . ARG A 1 86 ? -12.862 42.669 -3.230 1.00 58.25 83 ARG A N 1
ATOM 529 C CA . ARG A 1 86 ? -12.956 43.445 -4.445 1.00 58.79 83 ARG A CA 1
ATOM 530 C C . ARG A 1 86 ? -14.141 42.915 -5.222 1.00 58.43 83 ARG A C 1
ATOM 531 O O . ARG A 1 86 ? -14.275 41.701 -5.466 1.00 57.81 83 ARG A O 1
ATOM 539 N N . LEU A 1 87 ? -15.018 43.842 -5.558 1.00 57.60 84 LEU A N 1
ATOM 540 C CA . LEU A 1 87 ? -16.198 43.577 -6.347 1.00 58.56 84 LEU A CA 1
ATOM 541 C C . LEU A 1 87 ? -15.805 43.424 -7.804 1.00 60.63 84 LEU A C 1
ATOM 542 O O . LEU A 1 87 ? -15.193 44.319 -8.385 1.00 59.19 84 LEU A O 1
ATOM 547 N N . VAL A 1 88 ? -16.138 42.281 -8.400 1.00 62.98 85 VAL A N 1
ATOM 548 C CA . VAL A 1 88 ? -15.848 42.096 -9.825 1.00 64.81 85 VAL A CA 1
ATOM 549 C C . VAL A 1 88 ? -17.151 42.108 -10.610 1.00 66.37 85 VAL A C 1
ATOM 550 O O . VAL A 1 88 ? -17.914 41.145 -10.586 1.00 66.58 85 VAL A O 1
ATOM 562 N N . GLY A 1 90 ? -19.731 42.293 -13.825 1.00 72.65 87 GLY A N 1
ATOM 563 C CA . GLY A 1 90 ? -19.836 41.566 -15.066 1.00 74.18 87 GLY A CA 1
ATOM 564 C C . GLY A 1 90 ? -21.278 41.512 -15.502 1.00 75.04 87 GLY A C 1
ATOM 565 O O . GLY A 1 90 ? -22.188 41.849 -14.738 1.00 75.13 87 GLY A O 1
ATOM 566 N N . SER A 1 91 ? -21.475 41.075 -16.735 1.00 75.51 88 SER A N 1
ATOM 567 C CA . SER A 1 91 ? -22.794 40.990 -17.341 1.00 76.02 88 SER A CA 1
ATOM 568 C C . SER A 1 91 ? -23.709 39.895 -16.753 1.00 76.13 88 SER A C 1
ATOM 569 O O . SER A 1 91 ? -24.931 40.048 -16.783 1.00 76.23 88 SER A O 1
ATOM 572 N N . ARG A 1 92 ? -23.130 38.810 -16.225 1.00 76.15 89 ARG A N 1
ATOM 573 C CA . ARG A 1 92 ? -23.926 37.677 -15.694 1.00 76.31 89 ARG A CA 1
ATOM 574 C C . ARG A 1 92 ? -24.391 37.862 -14.233 1.00 74.65 89 ARG A C 1
ATOM 575 O O . ARG A 1 92 ? -25.553 37.566 -13.917 1.00 74.89 89 ARG A O 1
ATOM 583 N N . ALA A 1 93 ? -23.483 38.325 -13.364 1.00 71.90 90 ALA A N 1
ATOM 584 C CA . ALA A 1 93 ? -23.794 38.801 -11.996 1.00 69.23 90 ALA A CA 1
ATOM 585 C C . ALA A 1 93 ? -22.516 39.260 -11.341 1.00 67.29 90 ALA A C 1
ATOM 586 O O . ALA A 1 93 ? -21.427 38.976 -11.843 1.00 66.76 90 ALA A O 1
ATOM 588 N N . ASP A 1 94 ? -22.653 39.970 -10.220 1.00 65.43 91 ASP A N 1
ATOM 589 C CA . ASP A 1 94 ? -21.498 40.396 -9.427 1.00 63.07 91 ASP A CA 1
ATOM 590 C C . ASP A 1 94 ? -20.857 39.190 -8.780 1.00 61.25 91 ASP A C 1
ATOM 591 O O . ASP A 1 94 ? -21.535 38.336 -8.203 1.00 59.63 91 ASP A O 1
ATOM 596 N N . ARG A 1 95 ? -19.542 39.123 -8.908 1.00 60.86 92 ARG A N 1
ATOM 597 C CA . ARG A 1 95 ? -18.740 38.110 -8.247 1.00 60.49 92 ARG A CA 1
ATOM 598 C C . ARG A 1 95 ? -17.774 38.857 -7.353 1.00 59.57 92 ARG A C 1
ATOM 599 O O . ARG A 1 95 ? -17.521 40.052 -7.552 1.00 60.48 92 ARG A O 1
ATOM 607 N N . TRP A 1 96 ? -17.228 38.162 -6.368 1.00 57.40 93 TRP A N 1
ATOM 608 C CA . TRP A 1 96 ? -16.392 38.785 -5.373 1.00 54.85 93 TRP A CA 1
ATOM 609 C C . TRP A 1 96 ? -15.115 37.999 -5.178 1.00 56.49 93 TRP A C 1
ATOM 610 O O . TRP A 1 96 ? -15.117 36.753 -5.146 1.00 56.37 93 TRP A O 1
ATOM 621 N N . GLU A 1 97 ? -14.021 38.726 -5.034 1.00 56.82 94 GLU A N 1
ATOM 622 C CA . GLU A 1 97 ? -12.765 38.084 -4.719 1.00 58.26 94 GLU A CA 1
ATOM 623 C C . GLU A 1 97 ? -12.150 38.657 -3.426 1.00 57.98 94 GLU A C 1
ATOM 624 O O . GLU A 1 97 ? -12.438 39.801 -3.032 1.00 58.27 94 GLU A O 1
ATOM 630 N N . HIS A 1 98 ? -11.325 37.845 -2.763 1.00 56.83 95 HIS A N 1
ATOM 631 C CA . HIS A 1 98 ? -10.593 38.287 -1.589 1.00 55.62 95 HIS A CA 1
ATOM 632 C C . HIS A 1 98 ? -9.319 39.035 -2.017 1.00 55.69 95 HIS A C 1
ATOM 633 O O . HIS A 1 98 ? -8.811 38.866 -3.151 1.00 53.94 95 HIS A O 1
ATOM 640 N N . LYS A 1 99 ? -8.816 39.872 -1.115 1.00 57.09 96 LYS A N 1
ATOM 641 C CA . LYS A 1 99 ? -7.512 40.494 -1.328 1.00 59.01 96 LYS A CA 1
ATOM 642 C C . LYS A 1 99 ? -6.594 40.386 -0.112 1.00 58.22 96 LYS A C 1
ATOM 643 O O . LYS A 1 99 ? -5.932 41.362 0.285 1.00 57.36 96 LYS A O 1
ATOM 649 N N . VAL A 1 100 ? -6.554 39.171 0.441 1.00 56.89 97 VAL A N 1
ATOM 650 C CA . VAL A 1 100 ? -5.789 38.847 1.650 1.00 56.59 97 VAL A CA 1
ATOM 651 C C . VAL A 1 100 ? -4.262 38.778 1.418 1.00 57.32 97 VAL A C 1
ATOM 652 O O . VAL A 1 100 ? -3.458 39.168 2.272 1.00 56.30 97 VAL A O 1
ATOM 656 N N . ASP A 1 101 ? -3.873 38.266 0.259 1.00 58.06 98 ASP A N 1
ATOM 657 C CA . ASP A 1 101 ? -2.476 38.189 -0.132 1.00 59.59 98 ASP A CA 1
ATOM 658 C C . ASP A 1 101 ? -1.882 39.608 -0.295 1.00 59.39 98 ASP A C 1
ATOM 659 O O . ASP A 1 101 ? -0.868 39.947 0.317 1.00 58.23 98 ASP A O 1
ATOM 664 N N . LYS A 1 102 ? -2.546 40.437 -1.094 1.00 58.87 99 LYS A N 1
ATOM 665 C CA . LYS A 1 102 ? -2.105 41.790 -1.333 1.00 58.59 99 LYS A CA 1
ATOM 666 C C . LYS A 1 102 ? -2.296 42.591 -0.033 1.00 57.48 99 LYS A C 1
ATOM 667 O O . LYS A 1 102 ? -1.368 43.260 0.439 1.00 55.21 99 LYS A O 1
ATOM 673 N N . GLY A 1 103 ? -3.484 42.469 0.563 1.00 56.10 100 GLY A N 1
ATOM 674 C CA . GLY A 1 103 ? -3.824 43.197 1.787 1.00 56.85 100 GLY A CA 1
ATOM 675 C C . GLY A 1 103 ? -2.941 42.939 3.010 1.00 57.88 100 GLY A C 1
ATOM 676 O O . GLY A 1 103 ? -2.517 43.885 3.675 1.00 57.44 100 GLY A O 1
ATOM 677 N N . LEU A 1 104 ? -2.662 41.667 3.316 1.00 58.23 101 LEU A N 1
ATOM 678 C CA . LEU A 1 104 ? -1.822 41.333 4.469 1.00 57.54 101 LEU A CA 1
ATOM 679 C C . LEU A 1 104 ? -0.376 40.951 4.126 1.00 58.96 101 LEU A C 1
ATOM 680 O O . LEU A 1 104 ? 0.395 40.518 5.003 1.00 57.83 101 LEU A O 1
ATOM 685 N N . GLU A 1 105 ? -0.028 41.150 2.853 1.00 59.66 102 GLU A N 1
ATOM 686 C CA . GLU A 1 105 ? 1.262 40.774 2.245 1.00 59.75 102 GLU A CA 1
ATOM 687 C C . GLU A 1 105 ? 1.701 39.359 2.622 1.00 57.73 102 GLU A C 1
ATOM 688 O O . GLU A 1 105 ? 2.646 39.161 3.369 1.00 56.78 102 GLU A O 1
ATOM 694 N N . LEU A 1 106 ? 1.008 38.377 2.079 1.00 56.35 103 LEU A N 1
ATOM 695 C CA . LEU A 1 106 ? 1.228 36.990 2.464 1.00 54.91 103 LEU A CA 1
ATOM 696 C C . LEU A 1 106 ? 1.508 36.094 1.267 1.00 53.73 103 LEU A C 1
ATOM 697 O O . LEU A 1 106 ? 0.812 36.203 0.262 1.00 54.54 103 LEU A O 1
ATOM 702 N N . VAL A 1 107 ? 2.492 35.189 1.381 1.00 51.57 104 VAL A N 1
ATOM 703 C CA . VAL A 1 107 ? 2.757 34.229 0.296 1.00 48.61 104 VAL A CA 1
ATOM 704 C C . VAL A 1 107 ? 1.522 33.324 0.248 1.00 49.45 104 VAL A C 1
ATOM 705 O O . VAL A 1 107 ? 0.811 33.285 1.229 1.00 49.19 104 VAL A O 1
ATOM 709 N N . PRO A 1 108 ? 1.259 32.626 -0.886 1.00 50.33 105 PRO A N 1
ATOM 710 C CA . PRO A 1 108 ? 0.054 31.790 -1.010 1.00 51.53 105 PRO A CA 1
ATOM 711 C C . PRO A 1 108 ? -0.121 30.754 0.131 1.00 53.30 105 PRO A C 1
ATOM 712 O O . PRO A 1 108 ? -1.230 30.600 0.637 1.0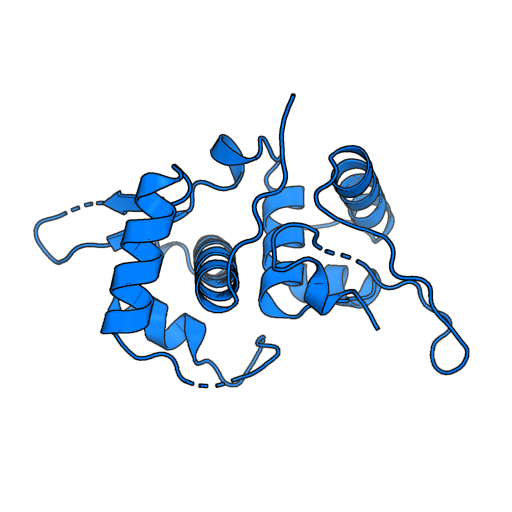0 53.83 105 PRO A O 1
ATOM 716 N N . ALA A 1 109 ? 0.981 30.109 0.555 1.00 53.87 106 ALA A N 1
ATOM 717 C CA . ALA A 1 109 ? 0.995 29.163 1.703 1.00 52.96 106 ALA A CA 1
ATOM 718 C C . ALA A 1 109 ? 0.377 29.764 2.980 1.00 53.15 106 ALA A C 1
ATOM 719 O O . ALA A 1 109 ? -0.478 29.129 3.617 1.00 52.45 106 ALA A O 1
ATOM 721 N N . GLN A 1 110 ? 0.812 30.981 3.324 1.00 51.14 107 GLN A N 1
ATOM 722 C CA . GLN A 1 110 ? 0.263 31.748 4.413 1.00 50.95 107 GLN A CA 1
ATOM 723 C C . GLN A 1 110 ? -1.192 32.107 4.223 1.00 51.17 107 GLN A C 1
ATOM 724 O O . GLN A 1 110 ? -1.949 32.102 5.194 1.00 52.13 107 GLN A O 1
ATOM 730 N N . VAL A 1 111 ? -1.586 32.436 2.994 1.00 52.54 108 VAL A N 1
ATOM 731 C CA . VAL A 1 111 ? -3.017 32.723 2.686 1.00 52.09 108 VAL A CA 1
ATOM 732 C C . VAL A 1 111 ? -3.864 31.434 2.905 1.00 52.82 108 VAL A C 1
ATOM 733 O O . VAL A 1 111 ? -4.983 31.484 3.453 1.00 51.86 108 VAL A O 1
ATOM 737 N N . ILE A 1 112 ? -3.334 30.283 2.500 1.00 51.77 109 ILE A N 1
ATOM 738 C CA . ILE A 1 112 ? -4.060 29.013 2.690 1.00 52.12 109 ILE A CA 1
ATOM 739 C C . ILE A 1 112 ? -4.246 28.725 4.180 1.00 53.26 109 ILE A C 1
ATOM 740 O O . ILE A 1 112 ? -5.381 28.566 4.676 1.00 52.65 109 ILE A O 1
ATOM 745 N N . LEU A 1 113 ? -3.126 28.658 4.900 1.00 51.99 110 LEU A N 1
ATOM 746 C CA . LEU A 1 113 ? -3.157 28.488 6.348 1.00 51.78 110 LEU A CA 1
ATOM 747 C C . LEU A 1 113 ? -4.116 29.477 7.023 1.00 53.32 110 LEU A C 1
ATOM 748 O O . LEU A 1 113 ? -5.034 29.059 7.727 1.00 56.89 110 LEU A O 1
ATOM 753 N N . THR A 1 114 ? -3.953 30.775 6.780 1.00 52.60 111 THR A N 1
ATOM 754 C CA . THR A 1 114 ? -4.880 31.767 7.350 1.00 52.98 111 THR A CA 1
ATOM 755 C C . THR A 1 114 ? -6.329 31.336 7.053 1.00 54.08 111 THR A C 1
ATOM 756 O O . THR A 1 114 ? -7.140 31.288 7.950 1.00 57.45 111 THR A O 1
ATOM 760 N N . GLY A 1 115 ? -6.626 30.989 5.794 1.00 53.68 112 GLY A N 1
ATOM 761 C CA . GLY A 1 115 ? -7.942 30.501 5.356 1.00 53.31 112 GLY A CA 1
ATOM 762 C C . GLY A 1 115 ? -8.394 29.358 6.210 1.00 53.05 112 GLY A C 1
ATOM 763 O O . GLY A 1 115 ? -9.469 29.415 6.742 1.00 54.60 112 GLY A O 1
ATOM 764 N N . LEU A 1 116 ? -7.551 28.333 6.385 1.00 54.40 113 LEU A N 1
ATOM 765 C CA . LEU A 1 116 ? -7.900 27.182 7.221 1.00 53.09 113 LEU A CA 1
ATOM 766 C C . LEU A 1 116 ? -8.267 27.579 8.689 1.00 54.35 113 LEU A C 1
ATOM 767 O O . LEU A 1 116 ? -9.304 27.132 9.249 1.00 53.70 113 LEU A O 1
ATOM 772 N N . LEU A 1 117 ? -7.447 28.461 9.274 1.00 52.68 114 LEU A N 1
ATOM 773 C CA . LEU A 1 117 ? -7.634 28.970 10.639 1.00 51.43 114 LEU A CA 1
ATOM 774 C C . LEU A 1 117 ? -8.912 29.832 10.736 1.00 51.85 114 LEU A C 1
ATOM 775 O O . LEU A 1 117 ? -9.649 29.754 11.720 1.00 52.08 114 LEU A O 1
ATOM 780 N N . LEU A 1 118 ? -9.200 30.634 9.723 1.00 52.13 115 LEU A N 1
ATOM 781 C CA . LEU A 1 118 ? -10.453 31.396 9.728 1.00 51.32 115 LEU A CA 1
ATOM 782 C C . LEU A 1 118 ? -11.648 30.433 9.736 1.00 52.76 115 LEU A C 1
ATOM 783 O O . LEU A 1 118 ? -12.610 30.611 10.484 1.00 51.78 115 LEU A O 1
ATOM 788 N N . LEU A 1 119 ? -11.587 29.413 8.894 1.00 54.40 116 LEU A N 1
ATOM 789 C CA . LEU A 1 119 ? -12.760 28.546 8.701 1.00 56.79 116 LEU A CA 1
ATOM 790 C C . LEU A 1 119 ? -13.089 27.686 9.898 1.00 56.02 116 LEU A C 1
ATOM 791 O O . LEU A 1 119 ? -14.256 27.378 10.150 1.00 57.43 116 LEU A O 1
ATOM 796 N N . ARG A 1 120 ? -12.063 27.339 10.653 1.00 57.39 117 ARG A N 1
ATOM 797 C CA . ARG A 1 120 ? -12.177 26.290 11.646 1.00 59.41 117 ARG A CA 1
ATOM 798 C C . ARG A 1 120 ? -11.564 26.580 13.007 1.00 59.90 117 ARG A C 1
ATOM 799 O O . ARG A 1 120 ? -11.722 25.797 13.923 1.00 61.68 117 ARG A O 1
ATOM 807 N N . GLY A 1 121 ? -10.878 27.700 13.148 1.00 59.59 118 GLY A N 1
ATOM 808 C CA . GLY A 1 121 ? -10.243 28.004 14.420 1.00 58.89 118 GLY A CA 1
ATOM 809 C C . GLY A 1 121 ? -8.940 27.258 14.722 1.00 57.52 118 GLY A C 1
ATOM 810 O O . GLY A 1 121 ? -8.199 26.896 13.802 1.00 57.41 118 GLY A O 1
ATOM 811 N N . PRO A 1 122 ? -8.658 27.042 16.033 1.00 56.60 119 PRO A N 1
ATOM 812 C CA . PRO A 1 122 ? -7.423 26.514 16.569 1.00 55.75 119 PRO A CA 1
ATOM 813 C C . PRO A 1 122 ? -7.204 25.164 15.998 1.00 54.00 119 PRO A C 1
ATOM 814 O O . PRO A 1 122 ? -8.011 24.280 16.227 1.00 52.47 119 PRO A O 1
ATOM 818 N N . GLN A 1 123 ? -6.123 25.012 15.249 1.00 52.61 120 GLN A N 1
ATOM 819 C CA . GLN A 1 123 ? -5.835 23.727 14.652 1.00 51.83 120 GLN A CA 1
ATOM 820 C C . GLN A 1 123 ? -4.409 23.312 14.882 1.00 51.24 120 GLN A C 1
ATOM 821 O O . 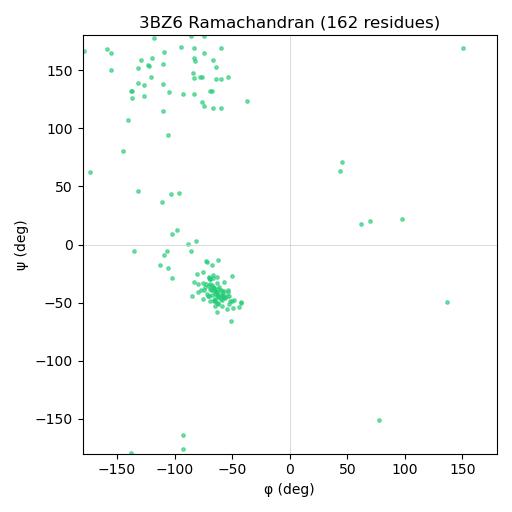GLN A 1 123 ? -3.500 24.146 15.072 1.00 50.13 120 GLN A O 1
ATOM 827 N N . THR A 1 124 ? -4.229 22.009 14.900 1.00 49.93 121 THR A N 1
ATOM 828 C CA . THR A 1 124 ? -2.919 21.455 15.085 1.00 50.68 121 THR A CA 1
ATOM 829 C C . THR A 1 124 ? -2.194 21.441 13.741 1.00 50.71 121 THR A C 1
ATOM 830 O O . THR A 1 124 ? -2.831 21.539 12.694 1.00 50.92 121 THR A O 1
ATOM 834 N N . VAL A 1 125 ? -0.869 21.345 13.762 1.00 51.06 122 VAL A N 1
ATOM 835 C CA . VAL A 1 125 ? -0.084 21.260 12.520 1.00 51.61 122 VAL A CA 1
ATOM 836 C C . VAL A 1 125 ? -0.562 20.103 11.616 1.00 52.74 122 VAL A C 1
ATOM 837 O O . VAL A 1 125 ? -0.708 20.285 10.397 1.00 54.34 122 VAL A O 1
ATOM 841 N N . SER A 1 126 ? -0.807 18.923 12.193 1.00 53.04 123 SER A N 1
ATOM 842 C CA . SER A 1 126 ? -1.182 17.783 11.349 1.00 53.33 123 SER A CA 1
ATOM 843 C C . SER A 1 126 ? -2.545 17.979 10.705 1.00 53.16 123 SER A C 1
ATOM 844 O O . SER A 1 126 ? -2.721 17.615 9.555 1.00 54.67 123 SER A O 1
ATOM 847 N N . GLU A 1 127 ? -3.468 18.627 11.409 1.00 53.67 124 GLU A N 1
ATOM 848 C CA . GLU A 1 127 ? -4.777 19.002 10.853 1.00 52.75 124 GLU A CA 1
ATOM 849 C C . GLU A 1 127 ? -4.635 19.987 9.700 1.00 52.28 124 GLU A C 1
ATOM 850 O O . GLU A 1 127 ? -5.342 19.907 8.675 1.00 51.17 124 GLU A O 1
ATOM 856 N N . LEU A 1 128 ? -3.724 20.932 9.886 1.00 50.62 125 LEU A N 1
ATOM 857 C CA . LEU A 1 128 ? -3.489 21.978 8.900 1.00 48.53 125 LEU A CA 1
ATOM 858 C C . LEU A 1 128 ? -2.859 21.382 7.655 1.00 47.38 125 LEU A C 1
ATOM 859 O O . LEU A 1 128 ? -3.202 21.764 6.547 1.00 45.80 125 LEU A O 1
ATOM 864 N N . LEU A 1 129 ? -1.944 20.430 7.848 1.00 46.77 126 LEU A N 1
ATOM 865 C CA . LEU A 1 129 ? -1.339 19.714 6.749 1.00 46.09 126 LEU A CA 1
ATOM 866 C C . LEU A 1 129 ? -2.395 18.925 5.979 1.00 47.49 126 LEU A C 1
ATOM 867 O O . LEU A 1 129 ? -2.459 19.007 4.761 1.00 48.31 126 LEU A O 1
ATOM 872 N N . THR A 1 130 ? -3.202 18.136 6.686 1.00 49.27 127 THR A N 1
ATOM 873 C CA . THR A 1 130 ? -4.265 17.351 6.063 1.00 50.27 127 THR A CA 1
ATOM 874 C C . THR A 1 130 ? -5.305 18.260 5.401 1.00 52.14 127 THR A C 1
ATOM 875 O O . THR A 1 130 ? -5.735 18.009 4.285 1.00 53.81 127 THR A O 1
ATOM 879 N N . ARG A 1 131 ? -5.700 19.328 6.051 1.00 51.98 128 ARG A N 1
ATOM 880 C CA . ARG A 1 131 ? -6.756 20.100 5.451 1.00 55.79 12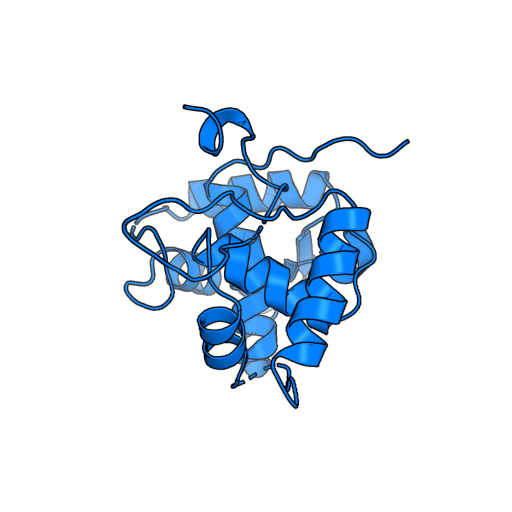8 ARG A CA 1
ATOM 881 C C . ARG A 1 131 ? -6.300 20.946 4.252 1.00 56.68 128 ARG A C 1
ATOM 882 O O . ARG A 1 131 ? -7.093 21.241 3.373 1.00 57.15 128 ARG A O 1
ATOM 890 N N . SER A 1 132 ? -5.013 21.269 4.179 1.00 57.91 129 SER A N 1
ATOM 891 C CA . SER A 1 132 ? -4.497 22.083 3.079 1.00 59.19 129 SER A CA 1
ATOM 892 C C . SER A 1 132 ? -4.134 21.243 1.857 1.00 61.07 129 SER A C 1
ATOM 893 O O . SER A 1 132 ? -3.789 21.784 0.812 1.00 61.48 129 SER A O 1
ATOM 896 N N . ASN A 1 133 ? -4.224 19.929 1.997 1.00 63.04 130 ASN A N 1
ATOM 897 C CA . ASN A 1 133 ? -3.848 18.986 0.957 1.00 66.84 130 ASN A CA 1
ATOM 898 C C . ASN A 1 133 ? -4.263 19.326 -0.478 1.00 68.98 130 ASN A C 1
ATOM 899 O O . ASN A 1 133 ? -3.434 19.273 -1.370 1.00 70.80 130 ASN A O 1
ATOM 904 N N . ARG A 1 134 ? -5.522 19.660 -0.725 1.00 71.47 131 ARG A N 1
ATOM 905 C CA . ARG A 1 134 ? -5.914 19.976 -2.099 1.00 73.40 131 ARG A CA 1
ATOM 906 C C . ARG A 1 134 ? -5.918 21.483 -2.412 1.00 74.61 131 ARG A C 1
ATOM 907 O O . ARG A 1 134 ? -6.518 21.918 -3.400 1.00 75.42 131 ARG A O 1
ATOM 923 N N . HIS A 1 136 ? -2.811 23.697 -1.134 1.00 68.66 133 HIS A N 1
ATOM 924 C CA . HIS A 1 136 ? -1.409 24.066 -1.246 1.00 66.70 133 HIS A CA 1
ATOM 925 C C . HIS A 1 136 ? -0.630 22.827 -0.894 1.00 67.43 133 HIS A C 1
ATOM 926 O O . HIS A 1 136 ? -1.010 22.066 -0.013 1.00 67.52 133 HIS A O 1
ATOM 933 N N . ASP A 1 137 ? 0.472 22.588 -1.565 1.00 67.98 134 ASP A N 1
ATOM 934 C CA . ASP A 1 137 ? 1.120 21.354 -1.229 1.00 68.98 134 ASP A CA 1
ATOM 935 C C . ASP A 1 137 ? 2.366 21.505 -0.393 1.00 67.34 134 ASP A C 1
ATOM 936 O O . ASP A 1 137 ? 3.454 21.769 -0.898 1.00 67.53 134 ASP A O 1
ATOM 941 N N . PHE A 1 138 ? 2.128 21.388 0.917 1.00 64.51 135 PHE A N 1
ATOM 942 C CA . PHE A 1 138 ? 3.150 21.295 1.935 1.00 60.93 135 PHE A CA 1
ATOM 943 C C . PHE A 1 138 ? 3.736 19.924 1.868 1.00 60.76 135 PHE A C 1
ATOM 944 O O . PHE A 1 138 ? 3.038 18.930 2.052 1.00 60.83 135 PHE A O 1
ATOM 952 N N . GLU A 1 139 ? 5.030 19.887 1.594 1.00 60.53 136 GLU A N 1
ATOM 953 C CA . GLU A 1 139 ? 5.733 18.659 1.387 1.00 60.87 136 GLU A CA 1
ATOM 954 C C . GLU A 1 139 ? 5.737 17.934 2.721 1.00 60.02 136 GLU A C 1
ATOM 955 O O . GLU A 1 139 ? 5.628 16.711 2.778 1.00 60.99 136 GLU A O 1
ATOM 961 N N . ASP A 1 140 ? 5.849 18.698 3.798 1.00 58.53 137 ASP A N 1
ATOM 962 C CA . ASP A 1 140 ? 5.851 18.139 5.142 1.00 57.55 137 ASP A CA 1
ATOM 963 C C . ASP A 1 140 ? 5.475 19.182 6.203 1.00 57.16 137 ASP A C 1
ATOM 964 O O . ASP A 1 140 ? 5.428 20.371 5.920 1.00 57.31 137 ASP A O 1
ATOM 969 N N . SER A 1 141 ? 5.219 18.718 7.424 1.00 56.75 138 SER A N 1
ATOM 970 C CA . SER A 1 141 ? 4.843 19.580 8.533 1.00 55.68 138 SER A CA 1
ATOM 971 C C . SER A 1 141 ? 5.919 20.616 8.925 1.00 55.07 138 SER A C 1
ATOM 972 O O . SER A 1 141 ? 5.631 21.560 9.638 1.00 55.19 138 SER A O 1
ATOM 975 N N . GLU A 1 142 ? 7.143 20.463 8.441 1.00 54.67 139 GLU A N 1
ATOM 976 C CA . GLU A 1 142 ? 8.185 21.452 8.681 1.00 54.38 139 GLU A CA 1
ATOM 977 C C . GLU A 1 142 ? 7.878 22.753 7.926 1.00 52.62 139 GLU A C 1
ATOM 978 O O . GLU A 1 142 ? 8.129 23.858 8.418 1.00 51.40 139 GLU A O 1
ATOM 984 N N . GLN A 1 143 ? 7.348 22.604 6.714 1.00 51.22 140 GLN A N 1
ATOM 985 C CA . GLN A 1 143 ? 6.991 23.742 5.868 1.00 50.27 140 GLN A CA 1
ATOM 986 C C . GLN A 1 143 ? 5.785 24.483 6.422 1.00 50.08 140 GLN A C 1
ATOM 987 O O . GLN A 1 143 ? 5.609 25.699 6.181 1.00 50.53 140 GLN A O 1
ATOM 993 N N . VAL A 1 144 ? 4.927 23.750 7.123 1.00 48.76 141 VAL A N 1
ATOM 994 C CA . VAL A 1 144 ? 3.735 24.372 7.706 1.00 48.30 141 VAL A CA 1
ATOM 995 C C . VAL A 1 144 ? 4.191 25.256 8.889 1.00 47.86 141 VAL A C 1
ATOM 996 O O . VAL A 1 144 ? 3.737 26.399 9.022 1.00 46.07 141 VAL A O 1
ATOM 1000 N N . VAL A 1 145 ? 5.125 24.728 9.690 1.00 46.99 142 VAL A N 1
ATOM 1001 C CA . VAL A 1 145 ? 5.632 25.433 10.868 1.00 47.80 142 VAL A CA 1
ATOM 1002 C C . VAL A 1 145 ? 6.401 26.683 10.433 1.00 47.82 142 VAL A C 1
ATOM 1003 O O . VAL A 1 145 ? 6.162 27.779 10.937 1.00 48.89 142 VAL A O 1
ATOM 1007 N N . HIS A 1 146 ? 7.285 26.506 9.457 1.00 48.09 143 HIS A N 1
ATOM 1008 C CA . HIS A 1 146 ? 8.010 27.593 8.821 1.00 47.42 143 HIS A CA 1
ATOM 1009 C C . HIS A 1 146 ? 7.077 28.776 8.556 1.00 48.30 143 HIS A C 1
ATOM 1010 O O . HIS A 1 146 ? 7.366 29.919 8.934 1.00 46.01 143 HIS A O 1
ATOM 1017 N N . GLN A 1 147 ? 5.932 28.472 7.943 1.00 48.68 144 GLN A N 1
ATOM 1018 C CA . GLN A 1 147 ? 4.994 29.485 7.519 1.00 49.43 144 GLN A CA 1
ATOM 1019 C C . GLN A 1 147 ? 4.22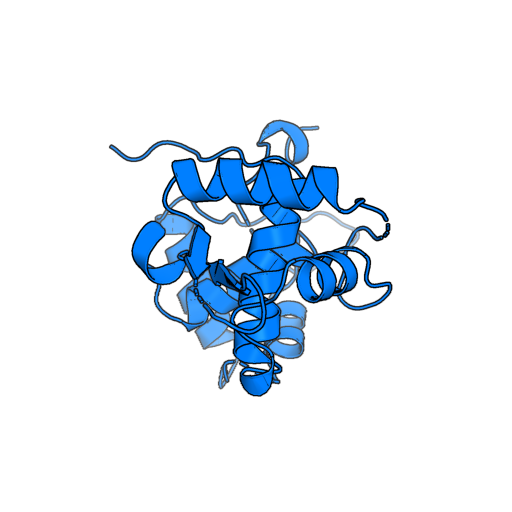4 30.062 8.682 1.00 50.94 144 GLN A C 1
ATOM 1020 O O . GLN A 1 147 ? 3.879 31.246 8.671 1.00 52.89 144 GLN A O 1
ATOM 1026 N N . LEU A 1 148 ? 3.951 29.236 9.689 1.00 50.42 145 LEU A N 1
ATOM 1027 C CA . LEU A 1 148 ? 3.143 29.689 10.819 1.00 48.97 145 LEU A CA 1
ATOM 1028 C C . LEU A 1 148 ? 3.963 30.597 11.697 1.00 48.61 145 LEU A C 1
ATOM 1029 O O . LEU A 1 148 ? 3.471 31.610 12.192 1.00 48.83 145 LEU A O 1
ATOM 1034 N N . GLU A 1 149 ? 5.228 30.232 11.868 1.00 48.08 146 GLU A N 1
ATOM 1035 C CA . GLU A 1 149 ? 6.151 31.028 12.639 1.00 47.54 146 GLU A CA 1
ATOM 1036 C C . GLU A 1 149 ? 6.211 32.441 12.090 1.00 46.31 146 GLU A C 1
ATOM 1037 O O . GLU A 1 149 ? 6.171 33.393 12.856 1.00 48.96 146 GLU A O 1
ATOM 1043 N N 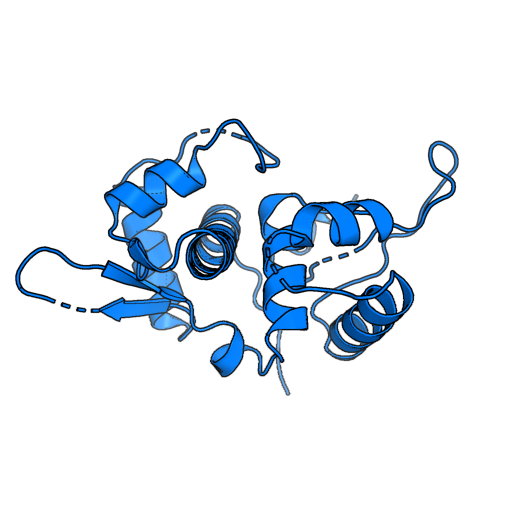. ARG A 1 150 ? 6.319 32.576 10.777 1.00 44.49 147 ARG A N 1
ATOM 1044 C CA . ARG A 1 150 ? 6.185 33.875 10.119 1.00 44.31 147 ARG A CA 1
ATOM 1045 C C . ARG A 1 150 ? 4.839 34.602 10.354 1.00 47.21 147 ARG A C 1
ATOM 1046 O O . ARG A 1 150 ? 4.841 35.814 10.582 1.00 47.92 147 ARG A O 1
ATOM 1054 N N . LEU A 1 151 ? 3.714 33.879 10.346 1.00 47.54 148 LEU A N 1
ATOM 1055 C CA . LEU A 1 151 ? 2.429 34.504 10.647 1.00 50.48 148 LEU A CA 1
ATOM 1056 C C . LEU A 1 151 ? 2.398 35.087 12.055 1.00 51.05 148 LEU A C 1
ATOM 1057 O O . LEU A 1 151 ? 1.779 36.117 12.305 1.00 52.52 148 LEU A O 1
ATOM 1062 N N . ILE A 1 152 ? 3.056 34.388 12.975 1.00 51.63 149 ILE A N 1
ATOM 1063 C CA . ILE A 1 152 ? 3.173 34.782 14.374 1.00 50.36 149 ILE A CA 1
ATOM 1064 C C . ILE A 1 152 ? 4.077 36.005 14.474 1.00 50.27 149 ILE A C 1
ATOM 1065 O O . ILE A 1 152 ? 3.778 36.969 15.186 1.00 49.89 149 ILE A O 1
ATOM 1070 N N . ALA A 1 153 ? 5.186 35.968 13.758 1.00 50.09 150 ALA A N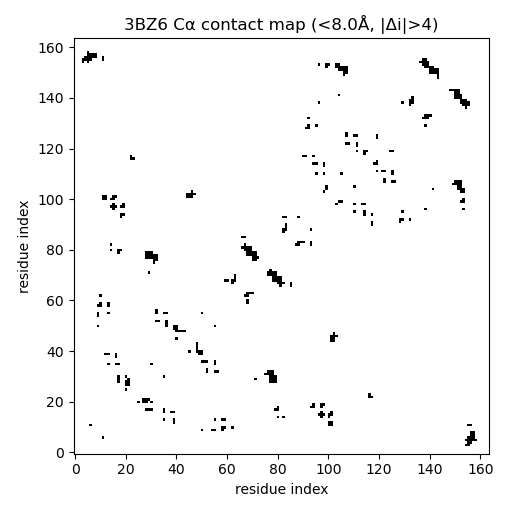 1
ATOM 1071 C CA . ALA A 1 153 ? 6.126 37.085 13.791 1.00 50.87 150 ALA A CA 1
ATOM 1072 C C . ALA A 1 153 ? 5.412 38.325 13.235 1.00 51.99 150 ALA A C 1
ATOM 1073 O O . ALA A 1 153 ? 5.722 39.446 13.607 1.00 51.09 150 ALA A O 1
ATOM 1075 N N . ARG A 1 154 ? 4.435 38.079 12.365 1.00 53.91 151 ARG A N 1
ATOM 1076 C CA . ARG A 1 154 ? 3.627 39.123 11.712 1.00 56.32 151 ARG A CA 1
ATOM 1077 C C . ARG A 1 154 ? 2.498 39.679 12.554 1.00 55.59 151 ARG A C 1
ATOM 1078 O O . ARG A 1 154 ? 2.058 40.799 12.319 1.00 54.03 151 ARG A O 1
ATOM 1086 N N . GLY A 1 155 ? 2.025 38.884 13.506 1.00 55.05 152 GLY A N 1
ATOM 1087 C CA . GLY A 1 155 ? 1.047 39.336 14.448 1.00 53.34 152 GLY A CA 1
ATOM 1088 C C . GLY A 1 155 ? -0.296 38.887 13.956 1.00 54.02 152 GLY A C 1
ATOM 1089 O O . GLY A 1 155 ? -1.315 39.440 14.358 1.00 53.27 152 GLY A O 1
ATOM 1090 N N . LEU A 1 156 ? -0.288 37.856 13.110 1.00 54.50 153 LEU A N 1
ATOM 1091 C CA . LEU A 1 156 ? -1.498 37.376 12.437 1.00 53.74 153 LEU A CA 1
ATOM 1092 C C . LEU A 1 156 ? -1.933 36.006 12.897 1.00 54.57 153 LEU A C 1
ATOM 1093 O O . LEU A 1 156 ? -3.052 35.586 12.668 1.00 54.30 153 LEU A O 1
ATOM 1098 N N . ALA A 1 157 ? -1.042 35.278 13.534 1.00 54.89 154 ALA A N 1
ATOM 1099 C CA . ALA A 1 157 ? -1.480 34.076 14.172 1.00 55.09 154 ALA A CA 1
ATOM 1100 C C . ALA A 1 157 ? -0.807 33.996 15.515 1.00 55.44 154 ALA A C 1
ATOM 1101 O O . ALA A 1 157 ? -0.049 34.875 15.907 1.00 54.07 154 ALA A O 1
ATOM 1103 N N . THR A 1 158 ? -1.102 32.923 16.225 1.00 55.73 155 THR A N 1
ATOM 1104 C CA . THR A 1 158 ? -0.580 32.730 17.554 1.00 54.96 155 THR A CA 1
ATOM 1105 C C . THR A 1 158 ? -0.550 31.246 17.868 1.00 55.25 155 THR A C 1
ATOM 1106 O O . THR A 1 158 ? -1.370 30.459 17.374 1.00 54.30 155 THR A O 1
ATOM 1110 N N . LEU A 1 159 ? 0.402 30.870 18.696 1.00 58.03 156 LEU A N 1
ATOM 1111 C CA . LEU A 1 159 ? 0.421 29.527 19.244 1.00 61.07 156 LEU A CA 1
ATOM 1112 C C . LEU A 1 159 ? -0.517 29.574 20.429 1.00 63.48 156 LEU A C 1
ATOM 1113 O O . LEU A 1 159 ? -0.436 30.462 21.281 1.00 63.85 156 LEU A O 1
ATOM 1118 N N . VAL A 1 160 ? -1.429 28.627 20.469 1.00 66.65 157 VAL A N 1
ATOM 1119 C CA . VAL A 1 160 ? -2.357 28.556 21.558 1.00 69.88 157 VAL A CA 1
ATOM 1120 C C . VAL A 1 160 ? -1.769 27.624 22.626 1.00 73.02 157 VAL A C 1
ATOM 1121 O O . VAL A 1 160 ? -1.317 26.506 22.314 1.00 72.74 157 VAL A O 1
ATOM 1125 N N . PRO A 1 161 ? -1.732 28.101 23.892 1.00 76.32 158 PRO A N 1
ATOM 1126 C CA . PRO A 1 161 ? -1.091 27.271 24.908 1.00 78.34 158 PRO A CA 1
ATOM 1127 C C . PRO A 1 161 ? -1.970 26.037 25.078 1.00 80.01 158 PRO A C 1
ATOM 1128 O O . PRO A 1 161 ? -3.198 26.149 25.136 1.00 79.59 158 PRO A O 1
ATOM 1132 N N . ARG A 1 162 ? -1.343 24.871 25.074 1.00 82.26 159 ARG A N 1
ATOM 1133 C CA . ARG A 1 162 ? -2.045 23.616 25.279 1.00 84.21 159 ARG A CA 1
ATOM 1134 C C . ARG A 1 162 ? -2.203 23.408 26.786 1.00 85.27 159 ARG A C 1
ATOM 1135 O O . ARG A 1 162 ? -1.618 24.153 27.588 1.00 85.46 159 ARG A O 1
ATOM 1143 N N . GLN A 1 163 ? -3.016 22.423 27.152 1.00 86.42 160 GLN A N 1
ATOM 1144 C CA . GLN A 1 163 ? -2.969 21.802 28.472 1.00 87.40 160 GLN A CA 1
ATOM 1145 C C . GLN A 1 1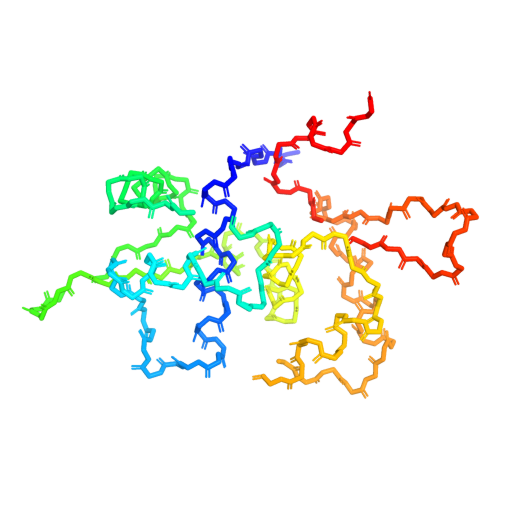63 ? -3.532 20.391 28.421 1.00 87.83 160 GLN A C 1
ATOM 1146 O O . GLN A 1 163 ? -4.203 20.025 27.467 1.00 87.65 160 GLN A O 1
ATOM 1152 N N . SER A 1 164 ? -3.253 19.615 29.466 1.00 88.50 161 SER A N 1
ATOM 1153 C CA . SER A 1 164 ? -3.703 18.221 29.596 1.00 89.13 161 SER A CA 1
ATOM 1154 C C . SER A 1 164 ? -5.108 17.978 29.049 1.00 89.31 161 SER A C 1
ATOM 1155 O O . SER A 1 164 ? -6.084 18.611 29.467 1.00 89.58 161 SER A O 1
ATOM 1158 N N . GLY A 1 165 ? -5.175 17.039 28.109 1.00 89.25 162 GLY A N 1
ATOM 1159 C CA . GLY A 1 165 ? -6.308 16.875 27.207 1.00 88.76 162 GLY A CA 1
ATOM 1160 C C . GLY A 1 165 ? -5.737 16.637 25.819 1.00 88.24 162 GLY A C 1
ATOM 1161 O O . GLY A 1 165 ? -6.131 15.686 25.137 1.00 88.56 162 GLY A O 1
ATOM 1162 N N . GLN A 1 166 ? -4.797 17.497 25.413 1.00 87.16 163 GLN A N 1
ATOM 1163 C CA . GLN A 1 166 ? -4.033 17.305 24.176 1.00 85.79 163 GLN A CA 1
ATOM 1164 C C . GLN A 1 166 ? -2.527 17.599 24.329 1.00 83.71 163 GLN A C 1
ATOM 1165 O O . GLN A 1 166 ? -2.138 18.624 24.898 1.00 83.66 163 GLN A O 1
ATOM 1171 N N . ARG A 1 167 ? -1.698 16.679 23.829 1.00 81.01 164 ARG A N 1
ATOM 1172 C CA . ARG A 1 167 ? -0.245 16.870 23.740 1.00 78.44 164 ARG A CA 1
ATOM 1173 C C . ARG A 1 167 ? 0.202 17.211 22.294 1.00 76.76 164 ARG A C 1
ATOM 1174 O O . ARG A 1 167 ? 1.191 16.665 21.790 1.00 76.59 164 ARG A O 1
ATOM 1182 N N . GLU A 1 168 ? -0.553 18.101 21.639 1.00 74.45 165 GLU A N 1
ATOM 1183 C CA . GLU A 1 168 ? -0.169 18.746 20.366 1.00 72.55 165 GLU A CA 1
ATOM 1184 C C . GLU A 1 168 ? -0.512 20.243 20.374 1.00 70.18 165 GLU A C 1
ATOM 1185 O O . GLU A 1 168 ? -1.630 20.637 20.746 1.00 70.32 165 GLU A O 1
ATOM 1191 N N . ASP A 1 169 ? 0.455 21.067 19.972 1.00 66.90 166 ASP A N 1
ATOM 1192 C CA . ASP A 1 169 ? 0.260 22.509 19.826 1.00 64.07 166 ASP A CA 1
ATOM 1193 C C . ASP A 1 169 ? -0.934 22.851 18.938 1.00 62.17 166 ASP A C 1
ATOM 1194 O O . ASP A 1 169 ? -1.212 22.153 17.961 1.00 61.40 166 ASP A O 1
ATOM 1199 N N . ARG A 1 170 ? -1.637 23.923 19.287 1.00 59.37 167 ARG A N 1
ATOM 1200 C CA . ARG A 1 170 ? -2.691 24.445 18.430 1.00 57.53 167 ARG A CA 1
ATOM 1201 C C . ARG A 1 170 ? -2.391 25.871 18.041 1.00 55.79 167 ARG A C 1
ATOM 1202 O O . ARG A 1 170 ? -1.807 26.603 18.822 1.00 55.89 167 ARG A O 1
ATOM 1210 N N . TYR A 1 171 ? -2.753 26.237 16.812 1.00 54.16 168 TYR A N 1
ATOM 1211 C CA . TYR A 1 171 ? -2.524 27.579 16.290 1.00 52.49 168 TYR A CA 1
ATOM 1212 C C . TYR A 1 171 ? -3.841 28.228 15.975 1.00 53.28 168 TYR A C 1
ATOM 1213 O O . TYR A 1 171 ? -4.798 27.551 15.608 1.00 53.73 168 TYR A O 1
ATOM 1230 N N . HIS A 1 173 ? -5.574 32.215 14.464 1.00 55.69 170 HIS A N 1
ATOM 1231 C CA . HIS A 1 173 ? -5.352 33.468 13.752 1.00 54.32 170 HIS A CA 1
ATOM 1232 C C . HIS A 1 173 ? -5.669 34.670 14.647 1.00 54.57 170 HIS A C 1
ATOM 1233 O O . HIS A 1 173 ? -6.507 34.587 15.561 1.00 54.77 170 HIS A O 1
ATOM 1240 N N . LEU A 1 174 ? -5.027 35.794 14.363 1.00 53.45 171 LEU A N 1
ATOM 1241 C CA . LEU A 1 174 ? -5.238 36.992 15.141 1.00 53.43 171 LEU A CA 1
ATOM 1242 C C . LEU A 1 174 ? -5.978 38.091 14.373 1.00 53.80 171 LEU A C 1
ATOM 1243 O O . LEU A 1 174 ? -5.728 39.282 14.557 1.00 53.98 171 LEU A O 1
ATOM 1248 N N . ILE A 1 175 ? -6.924 37.685 13.542 1.00 56.38 172 ILE A N 1
ATOM 1249 C CA . ILE A 1 175 ? -7.564 38.589 12.583 1.00 57.08 172 ILE A CA 1
ATOM 1250 C C . ILE A 1 175 ? -8.975 38.941 13.063 1.00 57.39 172 ILE A C 1
ATOM 1251 O O . ILE A 1 175 ? -9.533 39.978 12.669 1.00 56.88 172 ILE A O 1
ATOM 1256 N N . GLY A 1 176 ? -9.514 38.093 13.948 1.00 56.49 173 GLY A N 1
ATOM 1257 C CA . GLY A 1 176 ? -10.870 38.254 14.494 1.00 53.56 173 GLY A CA 1
ATOM 1258 C C . GLY A 1 176 ? -10.974 39.022 15.805 1.00 53.78 173 GLY A C 1
ATOM 1259 O O . GLY A 1 176 ? -10.069 39.766 16.188 1.00 54.19 173 GLY A O 1
ATOM 1260 N N . ASP A 1 177 ? -12.121 38.878 16.467 1.00 52.87 174 ASP A N 1
ATOM 1261 C CA . ASP A 1 177 ? -12.404 39.548 17.725 1.00 54.01 174 ASP A CA 1
ATOM 1262 C C . ASP A 1 177 ? -11.463 38.994 18.795 1.00 54.67 174 ASP A C 1
ATOM 1263 O O . ASP A 1 177 ? -11.518 37.802 19.110 1.00 55.78 174 ASP A O 1
ATOM 1268 N N . PRO A 1 178 ? -10.599 39.848 19.357 1.00 53.75 175 PRO A N 1
ATOM 1269 C CA . PRO A 1 178 ? -9.591 39.309 20.268 1.00 53.94 175 PRO A CA 1
ATOM 1270 C C . PRO A 1 178 ? -10.181 38.760 21.580 1.00 54.05 175 PRO A C 1
ATOM 1271 O O . PRO A 1 178 ? -9.509 37.988 22.270 1.00 53.80 175 PRO A O 1
ATOM 1275 N N . GLU A 1 179 ? -11.420 39.158 21.894 1.00 54.05 176 GLU A N 1
ATOM 1276 C CA . GLU A 1 179 ? -12.149 38.684 23.067 1.00 53.66 176 GLU A CA 1
ATOM 1277 C C . GLU A 1 179 ? -12.608 37.236 22.905 1.00 54.94 176 GLU A C 1
ATOM 1278 O O . GLU A 1 179 ? -12.988 36.613 23.884 1.00 56.20 176 GLU A O 1
ATOM 1284 N N . ASP A 1 180 ? -12.581 36.703 21.688 1.00 55.92 177 ASP A N 1
ATOM 1285 C CA . ASP A 1 180 ? -12.868 35.280 21.477 1.00 57.67 177 ASP A CA 1
ATOM 1286 C C . ASP A 1 180 ? -11.756 34.405 22.036 1.00 56.60 177 ASP A C 1
ATOM 1287 O O . ASP A 1 180 ? -11.994 33.254 22.436 1.00 56.08 177 ASP A O 1
ATOM 1292 N N . LEU A 1 181 ? -10.547 34.953 22.039 1.00 53.99 178 LEU A N 1
ATOM 1293 C CA . LEU A 1 181 ? -9.395 34.269 22.612 1.00 53.74 178 LEU A CA 1
ATOM 1294 C C . LEU A 1 181 ? -9.206 34.535 24.120 1.00 51.66 178 LEU A C 1
ATOM 1295 O O . LEU A 1 181 ? -8.266 34.022 24.720 1.00 51.91 178 LEU A O 1
ATOM 1300 N N . GLN A 1 182 ? -10.096 35.325 24.726 1.00 49.55 179 GLN A N 1
ATOM 1301 C CA . GLN A 1 182 ? -9.957 35.716 26.126 1.00 46.48 179 GLN A CA 1
ATOM 1302 C C . GLN A 1 182 ? -10.963 34.928 26.974 1.00 46.71 179 GLN A C 1
ATOM 1303 O O . GLN A 1 182 ? -12.137 34.888 26.649 1.00 44.70 179 GLN A O 1
ATOM 1309 N N . ASP A 1 183 ? -10.483 34.334 28.070 1.00 47.94 180 ASP A N 1
ATOM 1310 C CA . ASP A 1 183 ? -11.331 33.648 29.054 1.00 48.54 180 ASP A CA 1
ATOM 1311 C C . ASP A 1 183 ? -11.981 34.635 29.989 1.00 48.39 180 ASP A C 1
ATOM 1312 O O . ASP A 1 183 ? -13.015 34.312 30.573 1.00 49.17 180 ASP A O 1
#